Protein AF-A0AB36GCL8-F1 (afdb_monomer_lite)

Secondary structure (DSSP, 8-state):
--HHHHHHHHHHHHHHHHHHT--GGGT--TT-TTSS-HHHHHHHHHHHHHHHHHHHHHHHHHHHHHHHHHTT-HHHHHHHHHHHHHHHHHHT-HHHHHHHHHHHHHTT-HHHHHHHHHHHHHHHHHHHHHHHHHHT-

Structure (mmCIF, N/CA/C/O backbone):
data_AF-A0AB36GCL8-F1
#
_entry.id   AF-A0AB36GCL8-F1
#
loop_
_atom_site.group_PDB
_atom_site.id
_atom_site.type_symbol
_atom_site.label_atom_id
_atom_site.label_alt_id
_atom_site.label_comp_id
_atom_site.label_asym_id
_atom_site.label_entity_id
_atom_site.label_seq_id
_atom_site.pdbx_PDB_ins_code
_atom_site.Cartn_x
_atom_site.Cartn_y
_atom_site.Cartn_z
_atom_site.occupancy
_atom_site.B_iso_or_equiv
_atom_site.auth_seq_id
_atom_site.auth_comp_id
_atom_site.auth_asym_id
_atom_site.auth_atom_id
_atom_site.pdbx_PDB_model_num
ATOM 1 N N . MET A 1 1 ? -8.509 5.474 24.253 1.00 54.91 1 MET A N 1
ATOM 2 C CA . MET A 1 1 ? -8.537 4.910 22.880 1.00 54.91 1 MET A CA 1
ATOM 3 C C . MET A 1 1 ? -8.252 3.413 22.986 1.00 54.91 1 MET A C 1
ATOM 5 O O . MET A 1 1 ? -7.364 3.077 23.755 1.00 54.91 1 MET A O 1
ATOM 9 N N . LYS A 1 2 ? -9.003 2.506 22.330 1.00 74.62 2 LYS A N 1
ATOM 10 C CA . LYS A 1 2 ? -8.668 1.061 22.364 1.00 74.62 2 LYS A CA 1
ATOM 11 C C . LYS A 1 2 ? -7.222 0.889 21.869 1.00 74.62 2 LYS A C 1
ATOM 13 O O . LYS A 1 2 ? -6.896 1.482 20.844 1.00 74.62 2 LYS A O 1
ATOM 18 N N . PHE A 1 3 ? -6.393 0.130 22.588 1.00 77.69 3 PHE A N 1
ATOM 19 C CA . PHE A 1 3 ? -4.971 -0.088 22.273 1.00 77.69 3 PHE A CA 1
ATOM 20 C C . PHE A 1 3 ? -4.755 -0.452 20.791 1.00 77.69 3 PHE A C 1
ATOM 22 O O . PHE A 1 3 ? -3.934 0.167 20.123 1.00 77.69 3 PHE A O 1
ATOM 29 N N . ASP A 1 4 ? -5.616 -1.313 20.240 1.00 79.69 4 ASP A N 1
ATOM 30 C CA . ASP A 1 4 ? -5.639 -1.701 18.821 1.00 79.69 4 ASP A CA 1
ATOM 31 C C . ASP A 1 4 ? -5.678 -0.501 17.855 1.00 79.69 4 ASP A C 1
ATOM 33 O O . ASP A 1 4 ? -4.973 -0.479 16.849 1.00 79.69 4 ASP A O 1
ATOM 37 N N . LYS A 1 5 ? -6.477 0.533 18.165 1.00 82.94 5 LYS A N 1
ATOM 38 C CA . LYS A 1 5 ? -6.575 1.740 17.328 1.00 82.94 5 LYS A CA 1
ATOM 39 C C . LYS A 1 5 ? -5.297 2.567 17.390 1.00 82.94 5 LYS A C 1
ATOM 41 O O . LYS A 1 5 ? -4.890 3.114 16.376 1.00 82.94 5 LYS A O 1
ATOM 46 N N . PHE A 1 6 ? -4.684 2.676 18.568 1.00 86.62 6 PHE A N 1
ATOM 47 C CA . PHE A 1 6 ? -3.428 3.408 18.736 1.00 86.62 6 PHE A CA 1
ATOM 48 C C . PHE A 1 6 ? -2.299 2.757 17.934 1.00 86.62 6 PHE A C 1
ATOM 50 O O . PHE A 1 6 ? -1.645 3.436 17.146 1.00 86.62 6 PHE A O 1
ATOM 57 N N . VAL A 1 7 ? -2.151 1.434 18.048 1.00 89.12 7 VAL A N 1
ATOM 58 C CA . VAL A 1 7 ? -1.189 0.659 17.251 1.00 89.12 7 VAL A CA 1
ATOM 59 C C . VAL A 1 7 ? -1.476 0.802 15.752 1.00 89.12 7 VAL A C 1
ATOM 61 O O . VAL A 1 7 ? -0.553 1.030 14.974 1.00 89.12 7 VAL A O 1
ATOM 64 N N . GLY A 1 8 ? -2.750 0.762 15.346 1.00 90.19 8 GLY A N 1
ATOM 65 C CA . GLY A 1 8 ? -3.153 0.982 13.955 1.00 90.19 8 GLY A CA 1
ATOM 66 C C . GLY A 1 8 ? -2.696 2.331 13.385 1.00 90.19 8 GLY A C 1
ATOM 67 O O . GLY A 1 8 ? -2.212 2.378 12.257 1.00 90.19 8 GLY A O 1
ATOM 68 N N . TYR A 1 9 ? -2.773 3.419 14.160 1.00 91.06 9 TYR A N 1
ATOM 69 C CA . TYR A 1 9 ? -2.272 4.726 13.716 1.00 91.06 9 TYR A CA 1
ATOM 70 C C . TYR A 1 9 ? -0.744 4.788 13.614 1.00 91.06 9 TYR A C 1
ATOM 72 O O . TYR A 1 9 ? -0.235 5.443 12.708 1.00 91.06 9 TYR A O 1
ATOM 80 N N . ILE A 1 10 ? -0.008 4.097 14.492 1.00 92.88 10 ILE A N 1
ATOM 81 C CA . ILE A 1 10 ? 1.460 4.007 14.392 1.00 92.88 10 ILE A CA 1
ATOM 82 C C . ILE A 1 10 ? 1.857 3.281 13.105 1.00 92.88 10 ILE A C 1
ATOM 84 O O . ILE A 1 10 ? 2.682 3.782 12.344 1.00 92.88 10 ILE A O 1
ATOM 88 N N . ILE A 1 11 ? 1.235 2.131 12.834 1.00 93.38 11 ILE A N 1
ATOM 89 C CA . ILE A 1 11 ? 1.472 1.360 11.605 1.00 93.38 11 ILE A CA 1
ATOM 90 C C . ILE A 1 11 ? 1.139 2.209 10.376 1.00 93.38 11 ILE A C 1
ATOM 92 O O . ILE A 1 11 ? 1.911 2.244 9.424 1.00 93.38 11 ILE A O 1
ATOM 96 N N . PHE A 1 12 ? 0.024 2.938 10.408 1.00 93.81 12 PHE A N 1
ATOM 97 C CA . PHE A 1 12 ? -0.350 3.856 9.337 1.00 93.81 12 PHE A CA 1
ATOM 98 C C . PHE A 1 12 ? 0.690 4.956 9.096 1.00 93.81 12 PHE A C 1
ATOM 100 O O . PHE A 1 12 ? 1.039 5.238 7.953 1.00 93.81 12 PHE A O 1
ATOM 107 N N . LEU A 1 13 ? 1.220 5.560 10.159 1.00 93.88 13 LEU A N 1
ATOM 108 C CA . LEU A 1 13 ? 2.241 6.594 10.032 1.00 93.88 13 LEU A CA 1
ATOM 109 C C . LEU A 1 13 ? 3.530 6.033 9.412 1.00 93.88 13 LEU A C 1
ATOM 111 O O . LEU A 1 13 ? 4.098 6.659 8.518 1.00 93.88 13 LEU A O 1
ATOM 115 N N . LEU A 1 14 ? 3.938 4.822 9.807 1.00 93.56 14 LEU A N 1
ATOM 116 C CA . LEU A 1 14 ? 5.054 4.107 9.178 1.00 93.56 14 LEU A CA 1
ATOM 117 C C . LEU A 1 14 ? 4.789 3.815 7.694 1.00 93.56 14 LEU A C 1
ATOM 119 O O . LEU A 1 14 ? 5.678 4.023 6.871 1.00 93.56 14 LEU A O 1
ATOM 123 N N . LEU A 1 15 ? 3.571 3.393 7.339 1.00 93.75 15 LEU A N 1
ATOM 124 C CA . LEU A 1 15 ? 3.169 3.167 5.947 1.00 93.75 15 LEU A CA 1
ATOM 125 C C . LEU A 1 15 ? 3.303 4.437 5.104 1.00 93.75 15 LEU A C 1
ATOM 127 O O . LEU A 1 15 ? 3.870 4.379 4.014 1.00 93.75 15 LEU A O 1
ATOM 131 N N . CYS A 1 16 ? 2.848 5.583 5.614 1.00 92.31 16 CYS A N 1
ATOM 132 C CA . CYS A 1 16 ? 2.988 6.869 4.931 1.00 92.31 16 CYS A CA 1
ATOM 133 C C . CYS A 1 16 ? 4.456 7.235 4.693 1.00 92.31 16 CYS A C 1
ATOM 135 O O . CYS A 1 16 ? 4.819 7.607 3.577 1.00 92.31 16 CYS A O 1
ATOM 137 N N . ILE A 1 17 ? 5.299 7.089 5.720 1.00 90.81 17 ILE A N 1
ATOM 138 C CA . ILE A 1 17 ? 6.733 7.381 5.633 1.00 90.81 17 ILE A CA 1
ATOM 139 C C . ILE A 1 17 ? 7.395 6.477 4.589 1.00 90.81 17 ILE A C 1
ATOM 141 O O . ILE A 1 17 ? 8.022 6.969 3.653 1.00 90.81 17 ILE A O 1
ATOM 145 N N . LEU A 1 18 ? 7.223 5.161 4.703 1.00 89.00 18 LEU A N 1
ATOM 146 C CA . LEU A 1 18 ? 7.862 4.202 3.800 1.00 89.00 18 LEU A CA 1
ATOM 147 C C . LEU A 1 18 ? 7.378 4.356 2.357 1.00 89.00 18 LEU A C 1
ATOM 149 O O . LEU A 1 18 ? 8.190 4.314 1.438 1.00 89.00 18 LEU A O 1
ATOM 153 N N . SER A 1 19 ? 6.081 4.603 2.153 1.00 88.12 19 SER A N 1
ATOM 154 C CA . SER A 1 19 ? 5.521 4.829 0.812 1.00 88.12 19 SER A CA 1
ATOM 155 C C . SER A 1 19 ? 6.094 6.089 0.159 1.00 88.12 19 SER A C 1
ATOM 157 O O . SER A 1 19 ? 6.327 6.110 -1.048 1.00 88.12 19 SER A O 1
ATOM 159 N N . PHE A 1 20 ? 6.359 7.139 0.942 1.00 85.06 20 PHE A N 1
ATOM 160 C CA . PHE A 1 20 ? 7.000 8.355 0.440 1.00 85.06 20 PHE A CA 1
ATOM 161 C C . PHE A 1 20 ? 8.445 8.095 -0.015 1.00 85.06 20 PHE A C 1
ATOM 163 O O . PHE A 1 20 ? 8.857 8.569 -1.081 1.00 85.06 20 PHE A O 1
ATOM 170 N N . PHE A 1 21 ? 9.178 7.287 0.758 1.00 84.19 21 PHE A N 1
ATOM 171 C CA . PHE A 1 21 ? 10.559 6.887 0.479 1.00 84.19 21 PHE A CA 1
ATOM 172 C C . PHE A 1 21 ? 10.708 5.809 -0.606 1.00 84.19 21 PHE A C 1
ATOM 174 O O . PHE A 1 21 ? 11.836 5.440 -0.931 1.00 84.19 21 PHE A O 1
ATOM 181 N N . LEU A 1 22 ? 9.621 5.337 -1.228 1.00 80.50 22 LEU A N 1
ATOM 182 C CA . LEU A 1 22 ? 9.731 4.523 -2.437 1.00 80.50 22 LEU A CA 1
ATOM 183 C C . LEU A 1 22 ? 10.353 5.371 -3.563 1.00 80.50 22 LEU A C 1
ATOM 185 O O . LEU A 1 22 ? 9.725 6.300 -4.075 1.00 80.50 22 LEU A O 1
ATOM 189 N N . LEU A 1 23 ? 11.608 5.105 -3.921 1.00 70.00 23 LEU A N 1
ATOM 190 C CA . LEU A 1 23 ? 12.327 5.795 -4.997 1.00 70.00 23 LEU A CA 1
ATOM 191 C C . LEU A 1 23 ? 12.105 5.082 -6.332 1.00 70.00 23 LEU A C 1
ATOM 193 O O . LEU A 1 23 ? 11.816 3.894 -6.344 1.00 70.00 23 LEU A O 1
ATOM 197 N N . LYS A 1 24 ? 12.281 5.792 -7.456 1.00 64.38 24 LYS A N 1
ATOM 198 C CA . LYS A 1 24 ? 12.192 5.202 -8.807 1.00 64.38 24 LYS A CA 1
ATOM 199 C C . LYS A 1 24 ? 13.052 3.944 -8.950 1.00 64.38 24 LYS A C 1
ATOM 201 O O . LYS A 1 24 ? 12.560 2.907 -9.358 1.00 64.38 24 LYS A O 1
ATOM 206 N N . GLN A 1 25 ? 14.289 4.013 -8.456 1.00 61.66 25 GLN A N 1
ATOM 207 C CA . GLN A 1 25 ? 15.263 2.912 -8.425 1.00 61.66 25 GLN A CA 1
ATOM 208 C C . GLN A 1 25 ? 14.752 1.633 -7.747 1.00 61.66 25 GLN A C 1
ATOM 210 O O . GLN A 1 25 ? 15.309 0.567 -7.970 1.00 61.66 25 GLN A O 1
ATOM 215 N N . ASN A 1 26 ? 13.688 1.721 -6.943 1.00 64.56 26 ASN A N 1
ATOM 216 C CA . ASN A 1 26 ? 13.070 0.551 -6.339 1.00 64.56 26 ASN A CA 1
ATOM 217 C C . ASN A 1 26 ? 12.346 -0.324 -7.360 1.00 64.56 26 ASN A C 1
ATOM 219 O O . ASN A 1 26 ? 12.237 -1.514 -7.114 1.00 64.56 26 ASN A O 1
ATOM 223 N N . PHE A 1 27 ? 11.861 0.246 -8.463 1.00 65.62 27 PHE A N 1
ATOM 224 C CA . PHE A 1 27 ? 11.061 -0.453 -9.470 1.00 65.62 27 PHE A CA 1
ATOM 225 C C . PHE A 1 27 ? 11.872 -0.875 -10.700 1.00 65.62 27 PHE A C 1
ATOM 227 O O . PHE A 1 27 ? 11.354 -1.598 -11.549 1.00 65.62 27 PHE A O 1
ATOM 234 N N . TYR A 1 28 ? 13.152 -0.491 -10.762 1.00 59.53 28 TYR A N 1
ATOM 235 C CA . TYR A 1 28 ? 14.067 -0.929 -11.806 1.00 59.53 28 TYR A CA 1
ATOM 236 C C . TYR A 1 28 ? 14.357 -2.419 -11.646 1.00 59.53 28 TYR A C 1
ATOM 238 O O . TYR A 1 28 ? 15.074 -2.858 -10.744 1.00 59.53 28 TYR A O 1
ATOM 246 N N . ILE A 1 29 ? 13.818 -3.202 -12.571 1.00 58.66 29 ILE A N 1
ATOM 247 C CA . ILE A 1 29 ? 14.154 -4.608 -12.738 1.00 58.66 29 ILE A CA 1
ATOM 248 C C . ILE A 1 29 ? 15.495 -4.692 -13.480 1.00 58.66 29 ILE A C 1
ATOM 250 O O . ILE A 1 29 ? 15.549 -5.026 -14.657 1.00 58.66 29 ILE A O 1
ATOM 254 N N . ALA A 1 30 ? 16.596 -4.358 -12.808 1.00 45.59 30 ALA A N 1
ATOM 255 C CA . ALA A 1 30 ? 17.926 -4.519 -13.400 1.00 45.59 30 ALA A CA 1
ATOM 256 C C . ALA A 1 30 ? 18.388 -5.994 -13.418 1.00 45.59 30 ALA A C 1
ATOM 258 O O . ALA A 1 30 ? 19.213 -6.363 -14.245 1.00 45.59 30 ALA A O 1
ATOM 259 N N . ASP A 1 31 ? 17.798 -6.862 -12.583 1.00 43.84 31 ASP A N 1
ATOM 260 C CA . ASP A 1 31 ? 18.270 -8.242 -12.386 1.00 43.84 31 ASP A CA 1
ATOM 261 C C . ASP A 1 31 ? 17.250 -9.328 -12.786 1.00 43.84 31 ASP A C 1
ATOM 263 O O . ASP A 1 31 ? 17.120 -10.363 -12.130 1.00 43.84 31 ASP A O 1
ATOM 267 N N . TYR A 1 32 ? 16.547 -9.159 -13.912 1.00 46.50 32 TYR A N 1
ATOM 268 C CA . TYR A 1 32 ? 15.865 -10.291 -14.576 1.00 46.50 32 TYR A CA 1
ATOM 269 C C . TYR A 1 32 ? 16.803 -11.129 -15.470 1.00 46.50 32 TYR A C 1
ATOM 271 O O . TYR A 1 32 ? 16.352 -11.908 -16.312 1.00 46.50 32 TYR A O 1
ATOM 279 N N . ILE A 1 33 ? 18.121 -11.048 -15.238 1.00 47.72 33 ILE A N 1
ATOM 280 C CA . ILE A 1 33 ? 19.173 -11.854 -15.883 1.00 47.72 33 ILE A CA 1
ATOM 281 C C . ILE A 1 33 ? 19.165 -13.294 -15.338 1.00 47.72 33 ILE A C 1
ATOM 283 O O . ILE A 1 33 ? 20.160 -13.789 -14.819 1.00 47.72 33 ILE A O 1
ATOM 287 N N . VAL A 1 34 ? 18.033 -13.995 -15.414 1.00 46.91 34 VAL A N 1
ATOM 288 C CA . VAL A 1 34 ? 18.029 -15.458 -15.233 1.00 46.91 34 VAL A CA 1
ATOM 289 C C . VAL A 1 34 ? 17.094 -16.163 -16.222 1.00 46.91 34 VAL A C 1
ATOM 291 O O . VAL A 1 34 ? 17.354 -17.315 -16.551 1.00 46.91 34 VAL A O 1
ATOM 294 N N . TYR A 1 35 ? 16.059 -15.513 -16.774 1.00 46.88 35 TYR A N 1
ATOM 295 C CA . TYR A 1 35 ? 15.107 -16.206 -17.654 1.00 46.88 35 TYR A CA 1
ATOM 2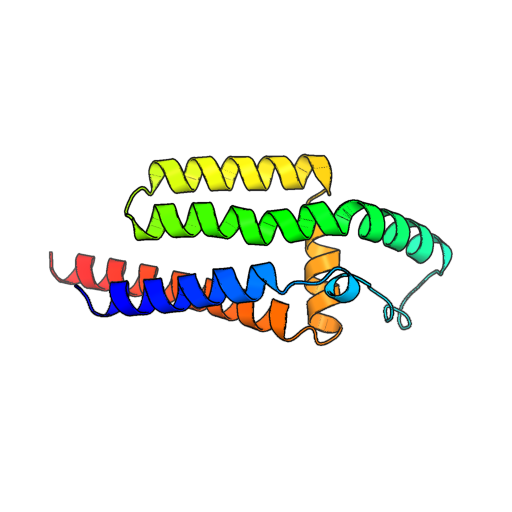96 C C . TYR A 1 35 ? 14.570 -15.332 -18.801 1.00 46.88 35 TYR A C 1
ATOM 298 O O . TYR A 1 35 ? 13.595 -14.615 -18.628 1.00 46.88 35 TYR A O 1
ATOM 306 N N . GLY A 1 36 ? 15.156 -15.506 -19.993 1.00 53.69 36 GLY A N 1
ATOM 307 C CA . GLY A 1 36 ? 14.420 -15.492 -21.266 1.00 53.69 36 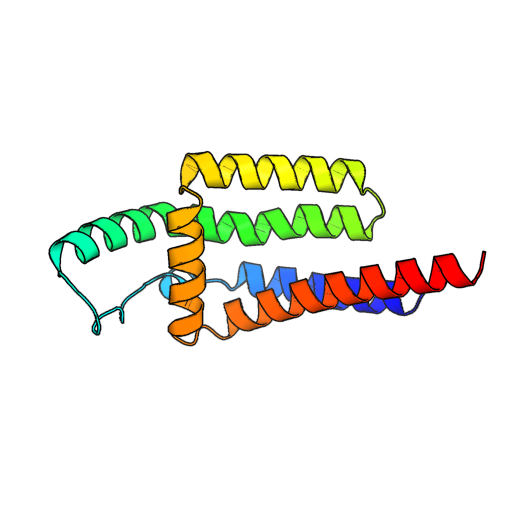GLY A CA 1
ATOM 308 C C . GLY A 1 36 ? 14.246 -14.153 -21.997 1.00 53.69 36 GLY A C 1
ATOM 309 O O . GLY A 1 36 ? 13.401 -13.351 -21.634 1.00 53.69 36 GLY A O 1
ATOM 310 N N . ASP A 1 37 ? 14.964 -14.031 -23.119 1.00 55.50 37 ASP A N 1
ATOM 311 C CA . ASP A 1 37 ? 14.732 -13.133 -24.267 1.00 55.50 37 ASP A CA 1
ATOM 312 C C . ASP A 1 37 ? 14.842 -11.608 -24.028 1.00 55.50 37 ASP A C 1
ATOM 314 O O . ASP A 1 37 ? 13.904 -10.931 -23.604 1.00 55.50 37 ASP A O 1
ATOM 318 N N . MET A 1 38 ? 16.013 -11.047 -24.365 1.00 56.34 38 MET A N 1
ATOM 319 C CA . MET A 1 38 ? 16.377 -9.641 -24.122 1.00 56.34 38 MET A CA 1
ATOM 320 C C . MET A 1 38 ? 15.442 -8.614 -24.782 1.00 56.34 38 MET A C 1
ATOM 322 O O . MET A 1 38 ? 15.331 -7.494 -24.291 1.00 56.34 38 MET A O 1
ATOM 326 N N . TYR A 1 39 ? 14.759 -8.973 -25.872 1.00 54.38 39 TYR A N 1
ATOM 327 C CA . TYR A 1 39 ? 13.877 -8.047 -26.590 1.00 54.38 39 TYR A CA 1
ATOM 328 C C . TYR A 1 39 ? 12.547 -7.826 -25.867 1.00 54.38 39 TYR A C 1
ATOM 330 O O . TYR A 1 39 ? 12.149 -6.683 -25.659 1.00 54.38 39 TYR A O 1
ATOM 338 N N . LYS A 1 40 ? 11.912 -8.901 -25.385 1.00 59.66 40 LYS A N 1
ATOM 339 C CA . LYS A 1 40 ? 10.705 -8.791 -24.550 1.00 59.66 40 LYS A CA 1
ATOM 340 C C . LYS A 1 40 ? 10.998 -8.087 -23.228 1.00 59.66 40 LYS A C 1
ATOM 342 O O . LYS A 1 40 ? 10.148 -7.383 -22.702 1.00 59.66 40 LYS A O 1
ATOM 347 N N . LEU A 1 41 ? 12.217 -8.248 -22.713 1.00 60.88 41 LEU A N 1
ATOM 348 C CA . LEU A 1 41 ? 12.689 -7.564 -21.509 1.00 60.88 41 LEU A CA 1
ATOM 349 C C . LEU A 1 41 ? 12.879 -6.059 -21.725 1.00 60.88 41 LEU A C 1
ATOM 351 O O . LEU A 1 41 ? 12.523 -5.286 -20.847 1.00 60.88 41 LEU A O 1
ATOM 355 N N . SER A 1 42 ? 13.390 -5.639 -22.885 1.00 59.53 42 SER A N 1
ATOM 356 C CA . SER A 1 42 ? 13.504 -4.221 -23.252 1.00 59.53 42 SER A CA 1
ATOM 357 C C . SER A 1 42 ? 12.138 -3.539 -23.347 1.00 59.53 42 SER A C 1
ATOM 359 O O . SER A 1 42 ? 11.994 -2.406 -22.894 1.00 59.53 42 SER A O 1
ATOM 361 N N . GLU A 1 43 ? 11.152 -4.201 -23.954 1.00 64.06 43 GLU A N 1
ATOM 362 C CA . GLU A 1 43 ? 9.782 -3.679 -24.048 1.00 64.06 43 GLU A CA 1
ATOM 363 C C . GLU A 1 43 ? 9.151 -3.573 -22.658 1.00 64.06 43 GLU A C 1
ATOM 365 O O . GLU A 1 43 ? 8.712 -2.492 -22.266 1.00 64.06 43 GLU A O 1
ATOM 370 N N . LEU A 1 44 ? 9.229 -4.648 -21.864 1.00 65.50 44 LEU A N 1
ATOM 371 C CA . LEU A 1 44 ? 8.715 -4.666 -20.496 1.00 65.50 44 LEU A CA 1
ATOM 372 C C . LEU A 1 44 ? 9.407 -3.610 -19.622 1.00 65.50 44 LEU A C 1
ATOM 374 O O . LEU A 1 44 ? 8.755 -2.920 -18.853 1.00 65.50 44 LEU A O 1
ATOM 378 N N . GLN A 1 45 ? 10.724 -3.432 -19.746 1.00 65.06 45 GLN A N 1
ATOM 379 C CA . GLN A 1 45 ? 11.455 -2.409 -19.000 1.00 65.06 45 GLN A CA 1
ATOM 380 C C . GLN A 1 45 ? 11.022 -0.992 -19.405 1.00 65.06 45 GLN A C 1
ATOM 382 O O . GLN A 1 45 ? 10.860 -0.142 -18.532 1.00 65.06 45 GLN A O 1
ATOM 387 N N . GLY A 1 46 ? 10.770 -0.744 -20.694 1.00 63.69 46 GLY A N 1
ATOM 388 C CA . GLY A 1 46 ? 10.213 0.525 -21.167 1.00 63.69 46 GLY A CA 1
ATOM 389 C C . GLY A 1 46 ? 8.818 0.811 -20.601 1.00 63.69 46 GLY A C 1
ATOM 390 O O . GLY A 1 46 ? 8.544 1.930 -20.161 1.00 63.69 46 GLY A O 1
ATOM 391 N N . GLU A 1 47 ? 7.952 -0.203 -20.542 1.00 68.75 47 GLU A N 1
ATOM 392 C CA . GLU A 1 47 ? 6.623 -0.103 -19.923 1.00 68.75 47 GLU A CA 1
ATOM 393 C C . GLU A 1 47 ? 6.707 0.157 -18.413 1.00 68.75 47 GLU A C 1
ATOM 395 O O . GLU A 1 47 ? 5.958 0.977 -17.871 1.00 68.75 47 GLU A O 1
ATOM 400 N N . ILE A 1 48 ? 7.655 -0.492 -17.732 1.00 66.50 48 ILE A N 1
ATOM 401 C CA . ILE A 1 48 ? 7.899 -0.321 -16.298 1.00 66.50 48 ILE A CA 1
ATOM 402 C C . ILE A 1 48 ? 8.393 1.088 -16.006 1.00 66.50 48 ILE A C 1
ATOM 404 O O . ILE A 1 48 ? 7.777 1.758 -15.181 1.00 66.50 48 ILE A O 1
ATOM 408 N N . GLU A 1 49 ? 9.426 1.565 -16.707 1.00 68.06 49 GLU A N 1
ATOM 409 C CA . GLU A 1 49 ? 9.981 2.917 -16.549 1.00 68.06 49 GLU A CA 1
ATOM 410 C C . GLU A 1 49 ? 8.922 4.007 -16.795 1.00 68.06 49 GLU A C 1
ATOM 412 O O . GLU A 1 49 ? 8.884 5.024 -16.088 1.00 68.06 49 GLU A O 1
ATOM 417 N N . GLY A 1 50 ? 8.021 3.778 -17.759 1.00 70.06 50 GLY A N 1
ATOM 418 C CA . GLY A 1 50 ? 6.868 4.640 -18.025 1.00 70.06 50 GLY A CA 1
ATOM 419 C C . GLY A 1 50 ? 5.809 4.618 -16.916 1.00 70.06 50 GLY A C 1
ATOM 420 O O . GLY A 1 50 ? 5.136 5.625 -16.680 1.00 70.06 50 GLY A O 1
ATOM 421 N N . SER A 1 51 ? 5.702 3.507 -16.187 1.00 73.94 51 SER A N 1
ATOM 422 C CA . SER A 1 51 ? 4.641 3.250 -15.206 1.00 73.94 51 SER A CA 1
ATOM 423 C C . SER A 1 51 ? 5.065 3.440 -13.744 1.00 73.94 51 SER A C 1
ATOM 425 O O . SER A 1 51 ? 4.201 3.547 -12.872 1.00 73.94 51 SER A O 1
ATOM 427 N N . GLU A 1 52 ? 6.364 3.544 -13.431 1.00 74.19 52 GLU A N 1
ATOM 428 C CA . GLU A 1 52 ? 6.881 3.607 -12.047 1.00 74.19 52 GLU A CA 1
ATOM 429 C C . GLU A 1 52 ? 6.227 4.707 -11.206 1.00 74.19 52 GLU A C 1
ATOM 431 O O . GLU A 1 52 ? 5.932 4.526 -10.024 1.00 74.19 52 GLU A O 1
ATOM 436 N N . ILE A 1 53 ? 5.999 5.873 -11.817 1.00 79.50 53 ILE A N 1
ATOM 437 C CA . ILE A 1 53 ? 5.381 7.022 -11.148 1.00 79.50 53 ILE A CA 1
ATOM 438 C C . ILE A 1 53 ? 3.950 6.675 -10.735 1.00 79.50 53 ILE A C 1
ATOM 440 O O . ILE A 1 53 ? 3.540 6.992 -9.618 1.00 79.50 53 ILE A O 1
ATOM 444 N N . VAL A 1 54 ? 3.208 5.993 -11.608 1.00 80.50 54 VAL A N 1
ATOM 445 C CA . VAL A 1 54 ? 1.829 5.569 -11.352 1.00 80.50 54 VAL A CA 1
ATOM 446 C C . VAL A 1 54 ? 1.795 4.515 -10.242 1.00 80.50 54 VAL A C 1
ATOM 448 O O . VAL A 1 54 ? 0.990 4.620 -9.317 1.00 80.50 54 VAL A O 1
ATOM 451 N N . ILE A 1 55 ? 2.731 3.563 -10.260 1.00 79.31 55 ILE A N 1
ATOM 452 C CA . ILE A 1 55 ? 2.874 2.529 -9.223 1.00 79.31 55 ILE A CA 1
ATOM 453 C C . ILE A 1 55 ? 3.228 3.158 -7.868 1.00 79.31 55 ILE A C 1
ATOM 455 O O . ILE A 1 55 ? 2.629 2.823 -6.846 1.00 79.31 55 ILE A O 1
ATOM 459 N N . LYS A 1 56 ? 4.147 4.128 -7.830 1.00 83.94 56 LYS A N 1
ATOM 460 C CA . LYS A 1 56 ? 4.452 4.875 -6.602 1.00 83.94 56 LYS A CA 1
ATOM 461 C C . LYS A 1 56 ? 3.227 5.633 -6.087 1.00 83.94 56 LYS A C 1
ATOM 463 O O . LYS A 1 56 ? 2.931 5.591 -4.889 1.00 83.94 56 LYS A O 1
ATOM 468 N N . LEU A 1 57 ? 2.519 6.331 -6.977 1.00 85.25 57 LEU A N 1
ATOM 469 C CA . LEU A 1 57 ? 1.305 7.068 -6.630 1.00 85.25 57 LEU A CA 1
ATOM 470 C C . LEU A 1 57 ? 0.239 6.142 -6.046 1.00 85.25 57 LEU A C 1
ATOM 472 O O . LEU A 1 57 ? -0.420 6.534 -5.086 1.00 85.25 57 LEU A O 1
ATOM 476 N N . PHE A 1 58 ? 0.122 4.907 -6.536 1.00 88.38 58 PHE A N 1
ATOM 477 C CA . PHE A 1 58 ? -0.777 3.918 -5.951 1.00 88.38 58 PHE A CA 1
ATOM 478 C C . PHE A 1 58 ? -0.506 3.689 -4.463 1.00 88.38 58 PHE A C 1
ATOM 480 O O . PHE A 1 58 ? -1.437 3.801 -3.672 1.00 88.38 58 PHE A O 1
ATOM 487 N N . PHE A 1 59 ? 0.741 3.439 -4.048 1.00 87.00 59 PHE A N 1
ATOM 488 C CA . PHE A 1 59 ? 1.054 3.215 -2.628 1.00 87.00 59 PHE A CA 1
ATOM 489 C C . PHE A 1 59 ? 0.719 4.434 -1.759 1.00 87.00 59 PHE A C 1
ATOM 491 O O . PHE A 1 59 ? 0.150 4.294 -0.675 1.00 87.00 59 PHE A O 1
ATOM 498 N N . ILE A 1 60 ? 1.011 5.641 -2.251 1.00 87.25 60 ILE A N 1
ATOM 499 C CA . ILE A 1 60 ? 0.707 6.892 -1.542 1.00 87.25 60 ILE A CA 1
ATOM 500 C C . ILE A 1 60 ? -0.806 7.083 -1.405 1.00 87.25 60 ILE A C 1
ATOM 502 O O . ILE A 1 60 ? -1.305 7.349 -0.311 1.00 87.25 60 ILE A O 1
ATOM 506 N N . LEU A 1 61 ? -1.550 6.932 -2.498 1.00 89.06 61 LEU A N 1
ATOM 507 C CA . LEU A 1 61 ? -2.993 7.144 -2.509 1.00 89.06 61 LEU A CA 1
ATOM 508 C C . LEU A 1 61 ? -3.744 6.024 -1.777 1.00 89.06 61 LEU A C 1
ATOM 510 O O . LEU A 1 61 ? -4.749 6.289 -1.119 1.00 89.06 61 LEU A O 1
ATOM 514 N N . ASN A 1 62 ? -3.234 4.792 -1.802 1.00 90.56 62 ASN A N 1
ATOM 515 C CA . ASN A 1 62 ? -3.783 3.680 -1.031 1.00 90.56 62 ASN A CA 1
ATOM 516 C C . ASN A 1 62 ? -3.769 3.984 0.477 1.00 90.56 62 ASN A C 1
ATOM 518 O O . ASN A 1 62 ? -4.715 3.649 1.193 1.00 90.56 62 ASN A O 1
ATOM 522 N N . ASN A 1 63 ? -2.766 4.720 0.963 1.00 90.75 63 ASN A N 1
ATOM 523 C CA . ASN A 1 63 ? -2.736 5.162 2.357 1.00 90.75 63 ASN A CA 1
ATOM 524 C C . ASN A 1 63 ? -3.913 6.102 2.695 1.00 90.75 63 ASN A C 1
ATOM 526 O O . ASN A 1 63 ? -4.427 6.056 3.810 1.00 90.75 63 ASN A O 1
ATOM 530 N N . ILE A 1 64 ? -4.431 6.890 1.746 1.00 90.62 64 ILE A N 1
ATOM 531 C CA . ILE A 1 64 ? -5.637 7.711 1.968 1.00 90.62 64 ILE A CA 1
ATOM 532 C C . ILE A 1 64 ? -6.850 6.816 2.239 1.00 90.62 64 ILE A C 1
ATOM 534 O O . ILE A 1 64 ? -7.606 7.064 3.180 1.00 90.62 64 ILE A O 1
ATOM 538 N N . SER A 1 65 ? -7.017 5.742 1.462 1.00 90.06 65 SER A N 1
ATOM 539 C CA . SER A 1 65 ? -8.069 4.751 1.715 1.00 90.06 65 SER A CA 1
ATOM 540 C C . SER A 1 65 ? -7.935 4.151 3.119 1.00 90.06 65 SER A C 1
ATOM 542 O O . SER A 1 65 ? -8.891 4.147 3.898 1.00 90.06 65 SER A O 1
ATOM 544 N N . ILE A 1 66 ? -6.723 3.736 3.494 1.00 90.00 66 ILE A N 1
ATOM 545 C CA . ILE A 1 66 ? -6.430 3.166 4.815 1.00 90.00 66 ILE A CA 1
ATOM 546 C C . ILE A 1 66 ? -6.771 4.145 5.945 1.00 90.00 66 ILE A C 1
ATOM 548 O O . ILE A 1 66 ? -7.390 3.752 6.938 1.00 90.00 66 ILE A O 1
ATOM 552 N N . LEU A 1 67 ? -6.430 5.426 5.791 1.00 92.31 67 LEU A N 1
ATOM 553 C CA . LEU A 1 67 ? -6.787 6.464 6.755 1.00 92.31 67 LEU A CA 1
ATOM 554 C C . LEU A 1 67 ? -8.306 6.544 6.948 1.00 92.31 67 LEU A C 1
ATOM 556 O O . LEU A 1 67 ? -8.787 6.587 8.081 1.00 92.31 67 LEU A O 1
ATOM 560 N N . LEU A 1 68 ? -9.076 6.511 5.858 1.00 90.81 68 LEU A N 1
ATOM 561 C CA . LEU A 1 68 ? -10.538 6.520 5.923 1.00 90.81 68 LEU A CA 1
ATOM 562 C C . LEU A 1 68 ? -11.085 5.293 6.662 1.00 90.81 68 LEU A C 1
ATOM 564 O O . LEU A 1 68 ? -12.014 5.429 7.465 1.00 90.81 68 LEU A O 1
ATOM 568 N N . PHE A 1 69 ? -10.490 4.113 6.467 1.00 86.38 69 PHE A N 1
ATOM 569 C CA . PHE A 1 69 ? -10.834 2.917 7.241 1.00 86.38 69 PHE A CA 1
ATOM 570 C C . PHE A 1 69 ? -10.553 3.094 8.741 1.00 86.38 69 PHE A C 1
ATOM 572 O O . PHE A 1 69 ? -11.422 2.775 9.558 1.00 86.38 69 PHE A O 1
ATOM 579 N N . LEU A 1 70 ? -9.400 3.659 9.117 1.00 86.88 70 LEU A N 1
ATOM 580 C CA . LEU A 1 70 ? -9.034 3.919 10.519 1.00 86.88 70 LEU A CA 1
ATOM 581 C C . LEU A 1 70 ? -9.950 4.952 11.192 1.00 86.88 70 LEU A C 1
ATOM 583 O O . LEU A 1 70 ? -10.341 4.779 12.351 1.00 86.88 70 LEU A O 1
ATOM 587 N N . LEU A 1 71 ? -10.382 5.969 10.443 1.00 88.56 71 LEU A N 1
ATOM 588 C CA . LEU A 1 71 ? -11.369 6.969 10.868 1.00 88.56 71 LEU A CA 1
ATOM 589 C C . LEU A 1 71 ? -12.816 6.439 10.867 1.00 88.56 71 LEU A C 1
ATOM 591 O O . LEU A 1 71 ? -13.761 7.201 11.071 1.00 88.56 71 LEU A O 1
ATOM 595 N N . ASN A 1 72 ? -13.008 5.131 10.660 1.00 86.38 72 ASN A N 1
ATOM 596 C CA . ASN A 1 72 ? -14.303 4.453 10.628 1.00 86.38 72 ASN A CA 1
ATOM 597 C C . ASN A 1 72 ? -15.237 4.938 9.497 1.00 86.38 72 ASN A C 1
ATOM 599 O O . ASN A 1 72 ? -16.453 4.760 9.563 1.00 86.38 72 ASN A O 1
ATOM 603 N N . ARG A 1 73 ? -14.677 5.519 8.428 1.00 89.06 73 ARG A N 1
ATOM 604 C CA . ARG A 1 73 ? -15.369 5.940 7.198 1.00 89.06 73 ARG A CA 1
ATOM 605 C C . ARG A 1 73 ? -15.277 4.848 6.126 1.00 89.06 73 ARG A C 1
ATOM 607 O O . ARG A 1 73 ? -14.858 5.096 5.001 1.00 89.06 73 ARG A O 1
ATOM 614 N N . LYS A 1 74 ? -15.680 3.623 6.483 1.00 87.38 74 LYS A N 1
ATOM 615 C CA . LYS A 1 74 ? -15.473 2.404 5.673 1.00 87.38 74 LYS A CA 1
ATOM 616 C C . LYS A 1 74 ? -16.038 2.495 4.252 1.00 87.38 74 LYS A C 1
ATOM 618 O O . LYS A 1 74 ? -15.371 2.079 3.314 1.00 87.38 74 LYS A O 1
ATOM 623 N N . ILE A 1 75 ? -17.239 3.058 4.094 1.00 90.00 75 ILE A N 1
ATOM 624 C CA . ILE A 1 75 ? -17.890 3.209 2.780 1.00 90.00 75 ILE A CA 1
ATOM 625 C C . ILE A 1 75 ? -17.045 4.111 1.878 1.00 90.00 75 ILE A C 1
ATOM 627 O O . ILE A 1 75 ? -16.698 3.722 0.769 1.00 90.00 75 ILE A O 1
ATOM 631 N N . LEU A 1 76 ? -16.647 5.282 2.386 1.00 90.00 76 LEU A N 1
ATOM 632 C CA . LEU A 1 76 ? -15.823 6.225 1.635 1.00 90.00 76 LEU A CA 1
ATOM 633 C C . LEU A 1 76 ? -14.445 5.633 1.311 1.00 90.00 76 LEU A C 1
ATOM 635 O O . LEU A 1 76 ? -13.998 5.736 0.177 1.00 90.00 76 LEU A O 1
ATOM 639 N N . GLY A 1 77 ? -13.811 4.955 2.275 1.00 89.62 77 GLY A N 1
ATOM 640 C CA . GLY A 1 77 ? -12.550 4.243 2.047 1.00 89.62 77 GLY A CA 1
ATOM 641 C C . GLY A 1 77 ? -12.666 3.182 0.950 1.00 89.62 77 GLY A C 1
ATOM 642 O O . GLY A 1 77 ? -11.812 3.107 0.075 1.00 89.62 77 GLY A O 1
ATOM 643 N N . THR A 1 78 ? -13.766 2.427 0.928 1.00 89.88 78 THR A N 1
ATOM 644 C CA . THR A 1 78 ? -14.023 1.415 -0.112 1.00 89.88 78 THR A CA 1
ATOM 645 C C . THR A 1 78 ? -14.179 2.052 -1.493 1.00 89.88 78 THR A C 1
ATOM 647 O O . THR A 1 78 ? -13.597 1.558 -2.451 1.00 89.88 78 THR A O 1
ATOM 650 N N . ILE A 1 79 ? -14.907 3.170 -1.597 1.00 92.12 79 ILE A N 1
ATOM 651 C CA . ILE A 1 79 ? -15.061 3.914 -2.859 1.00 92.12 79 ILE A CA 1
ATOM 652 C C . ILE A 1 79 ? -13.700 4.417 -3.353 1.00 92.12 79 ILE A C 1
ATOM 654 O O . ILE A 1 79 ? -13.354 4.208 -4.511 1.00 92.12 79 ILE A O 1
ATOM 658 N N . VAL A 1 80 ? -12.905 5.031 -2.471 1.00 92.31 80 VAL A N 1
ATOM 659 C CA . VAL A 1 80 ? -11.560 5.520 -2.813 1.00 92.31 80 VAL A CA 1
ATOM 660 C C . VAL A 1 80 ? -10.656 4.370 -3.261 1.00 92.31 80 VAL A C 1
ATOM 662 O O . VAL A 1 80 ? -9.967 4.497 -4.268 1.00 92.31 80 VAL A O 1
ATOM 665 N N . PHE A 1 81 ? -10.689 3.230 -2.569 1.00 91.25 81 PHE A N 1
ATOM 666 C CA . PHE A 1 81 ? -9.925 2.047 -2.964 1.00 91.25 81 PHE A CA 1
ATOM 667 C C . PHE A 1 81 ? -10.354 1.503 -4.331 1.00 91.25 81 PHE A C 1
ATOM 669 O O . PHE A 1 81 ? -9.504 1.225 -5.169 1.00 91.25 81 PHE A O 1
ATOM 676 N N . ALA A 1 82 ? -11.660 1.387 -4.582 1.00 91.50 82 ALA A N 1
ATOM 677 C CA . ALA A 1 82 ? -12.179 0.902 -5.858 1.00 91.50 82 ALA A CA 1
ATOM 678 C C . ALA A 1 82 ? -11.762 1.808 -7.025 1.00 91.50 82 ALA A C 1
ATOM 680 O O . ALA A 1 82 ? -11.344 1.309 -8.068 1.00 91.50 82 ALA A O 1
ATOM 681 N N . LEU A 1 83 ? -11.805 3.131 -6.829 1.00 91.69 83 LEU A N 1
ATOM 682 C CA . LEU A 1 83 ? -11.306 4.094 -7.810 1.00 91.69 83 LEU A CA 1
ATOM 683 C C . LEU A 1 83 ? -9.807 3.907 -8.069 1.00 91.69 83 LEU A C 1
ATOM 685 O O . LEU A 1 83 ? -9.386 3.926 -9.220 1.00 91.69 83 LEU A O 1
ATOM 689 N N . LEU A 1 84 ? -9.003 3.681 -7.027 1.00 90.50 84 LEU A N 1
ATOM 690 C CA . LEU A 1 84 ? -7.568 3.433 -7.188 1.00 90.50 84 LEU A CA 1
ATOM 691 C C . LEU A 1 84 ? -7.277 2.167 -7.986 1.00 90.50 84 LEU A C 1
ATOM 693 O O . LEU A 1 84 ? -6.442 2.200 -8.885 1.00 90.50 84 LEU A O 1
ATOM 697 N N . VAL A 1 85 ? -7.981 1.074 -7.690 1.00 87.88 85 VAL A N 1
ATOM 698 C CA . VAL A 1 85 ? -7.850 -0.174 -8.450 1.00 87.88 85 VAL A CA 1
ATOM 699 C C . VAL A 1 85 ? -8.240 0.052 -9.909 1.00 87.88 85 VAL A C 1
ATOM 701 O O . VAL A 1 85 ? -7.491 -0.343 -10.794 1.00 87.88 85 VAL A O 1
ATOM 704 N N . TYR A 1 86 ? -9.351 0.750 -10.167 1.00 89.19 86 TYR A N 1
ATOM 705 C CA . TYR A 1 86 ? -9.773 1.101 -11.525 1.00 89.19 86 TYR A CA 1
ATOM 706 C C . TYR A 1 86 ? -8.688 1.868 -12.293 1.00 89.19 86 TYR A C 1
ATOM 708 O O . TYR A 1 86 ? -8.370 1.514 -13.427 1.00 89.19 86 TYR A O 1
ATOM 716 N N . PHE A 1 87 ? -8.070 2.875 -11.667 1.00 85.62 87 PHE A N 1
ATOM 717 C CA . PHE A 1 87 ? -6.974 3.615 -12.291 1.00 85.62 87 PHE A CA 1
ATOM 718 C C . PHE A 1 87 ? -5.763 2.728 -12.588 1.00 85.62 87 PHE A C 1
ATOM 720 O O . PHE A 1 87 ? -5.190 2.859 -13.662 1.00 85.62 87 PHE A O 1
ATOM 727 N N . ILE A 1 88 ? -5.391 1.805 -11.697 1.00 85.25 88 ILE A N 1
ATOM 728 C CA . ILE A 1 88 ? -4.277 0.879 -11.958 1.00 85.25 88 ILE A CA 1
ATOM 729 C C . ILE A 1 88 ? -4.591 -0.057 -13.121 1.00 85.25 88 ILE A C 1
ATOM 731 O O . ILE A 1 88 ? -3.760 -0.204 -14.015 1.00 85.25 88 ILE A O 1
ATOM 735 N N . CYS A 1 89 ? -5.801 -0.620 -13.158 1.00 85.50 89 CYS A N 1
ATOM 736 C CA . CYS A 1 89 ? -6.241 -1.469 -14.263 1.00 85.50 89 CYS A CA 1
ATOM 737 C C . CYS A 1 89 ? -6.140 -0.766 -15.623 1.00 85.50 89 CYS A C 1
ATOM 739 O O . CYS A 1 89 ? -5.880 -1.432 -16.616 1.00 85.50 89 CYS A O 1
ATOM 741 N N . HIS A 1 90 ? -6.376 0.548 -15.682 1.00 85.06 90 HIS A N 1
ATOM 742 C CA . HIS A 1 90 ? -6.376 1.306 -16.936 1.00 85.06 90 HIS A CA 1
ATOM 743 C C . HIS A 1 90 ? -5.057 1.997 -17.280 1.00 85.06 90 HIS A C 1
ATOM 745 O O . HIS A 1 90 ? -4.822 2.257 -18.454 1.00 85.06 90 HIS A O 1
ATOM 751 N N . LEU A 1 91 ? -4.227 2.338 -16.295 1.00 82.69 91 LEU A N 1
ATOM 752 C CA . LEU A 1 91 ? -2.989 3.086 -16.534 1.00 82.69 91 LEU A CA 1
ATOM 753 C C . LEU A 1 91 ? -1.752 2.198 -16.637 1.00 82.69 91 LEU A C 1
ATOM 755 O O . LEU A 1 91 ? -0.802 2.590 -17.301 1.00 82.69 91 LEU A O 1
ATOM 759 N N . VAL A 1 92 ? -1.740 1.063 -15.939 1.00 75.94 92 VAL A N 1
ATOM 760 C CA . VAL A 1 92 ? -0.560 0.189 -15.835 1.00 75.94 92 VAL A CA 1
ATOM 761 C C . VAL A 1 92 ? -0.879 -1.237 -16.270 1.00 75.94 92 VAL A C 1
ATOM 763 O O . VAL A 1 92 ? 0.034 -1.957 -16.625 1.00 75.94 92 VAL A O 1
ATOM 766 N N . GLU A 1 93 ? -2.155 -1.634 -16.276 1.00 83.00 93 GLU A N 1
ATOM 767 C CA . GLU A 1 93 ? -2.593 -3.034 -16.314 1.00 83.00 93 GLU A CA 1
ATOM 768 C C . GLU A 1 93 ? -2.238 -3.780 -15.014 1.00 83.00 93 GLU A C 1
ATOM 770 O O . GLU A 1 93 ? -1.182 -3.591 -14.402 1.00 83.00 93 GLU A O 1
ATOM 775 N N . LEU A 1 94 ? -3.154 -4.629 -14.535 1.00 79.56 94 LEU A N 1
ATOM 776 C CA . LEU A 1 94 ? -2.949 -5.335 -13.263 1.00 79.56 94 LEU A CA 1
ATOM 777 C C . LEU A 1 94 ? -1.767 -6.302 -13.327 1.00 79.56 94 LEU A C 1
ATOM 779 O O . LEU A 1 94 ? -1.030 -6.424 -12.349 1.00 79.56 94 LEU A O 1
ATOM 783 N N . ASP A 1 95 ? -1.579 -6.964 -14.465 1.00 78.75 95 ASP A N 1
ATOM 784 C CA . ASP A 1 95 ? -0.529 -7.963 -14.635 1.00 78.75 95 ASP A CA 1
ATOM 785 C C . ASP A 1 95 ? 0.855 -7.316 -14.535 1.00 78.75 95 ASP A C 1
ATOM 787 O O . ASP A 1 95 ? 1.687 -7.768 -13.745 1.00 78.75 95 ASP A O 1
ATOM 791 N N . LEU A 1 96 ? 1.070 -6.194 -15.229 1.00 74.50 96 LEU A N 1
ATOM 792 C CA . LEU A 1 96 ? 2.312 -5.429 -15.144 1.00 74.50 96 LEU A CA 1
ATOM 793 C C . LEU A 1 96 ? 2.537 -4.885 -13.728 1.00 74.50 96 LEU A C 1
ATOM 795 O O . LEU A 1 96 ? 3.640 -4.996 -13.192 1.00 74.50 96 LEU A O 1
ATOM 799 N N . PHE A 1 97 ? 1.488 -4.369 -13.076 1.00 80.50 97 PHE A N 1
ATOM 800 C CA . PHE A 1 97 ? 1.571 -3.907 -11.689 1.00 80.50 97 PHE A CA 1
ATOM 801 C C . PHE A 1 97 ? 2.076 -5.014 -10.751 1.00 80.50 97 PHE A C 1
ATOM 803 O O . PHE A 1 97 ? 3.004 -4.793 -9.967 1.00 80.50 97 PHE A O 1
ATOM 810 N N . PHE A 1 98 ? 1.502 -6.218 -10.839 1.00 80.94 98 PHE A N 1
ATOM 811 C CA . PHE A 1 98 ? 1.936 -7.345 -10.017 1.00 80.94 98 PHE A CA 1
ATOM 812 C C . PHE A 1 98 ? 3.346 -7.802 -10.372 1.00 80.94 98 PHE A C 1
ATOM 814 O O . PHE A 1 98 ? 4.141 -8.031 -9.460 1.00 80.94 98 PHE A O 1
ATOM 821 N N . ILE A 1 99 ? 3.681 -7.897 -11.660 1.00 77.12 99 ILE A N 1
ATOM 822 C CA . ILE A 1 99 ? 5.027 -8.263 -12.110 1.00 77.12 99 ILE A CA 1
ATOM 823 C C . ILE A 1 99 ? 6.057 -7.307 -11.513 1.00 77.12 99 ILE A C 1
ATOM 825 O O . ILE A 1 99 ? 7.019 -7.773 -10.903 1.00 77.12 99 ILE A O 1
ATOM 829 N N . VAL A 1 100 ? 5.842 -5.993 -11.596 1.00 74.31 100 VAL A N 1
ATOM 830 C CA . VAL A 1 100 ? 6.755 -4.992 -11.027 1.00 74.31 100 VAL A CA 1
ATOM 831 C C . VAL A 1 100 ? 6.889 -5.160 -9.521 1.00 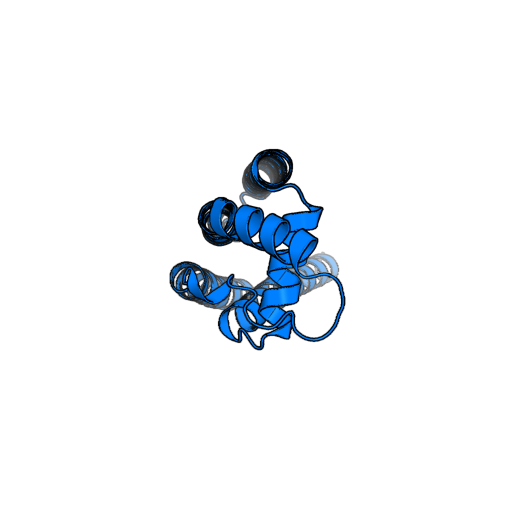74.31 100 VAL A C 1
ATOM 833 O O . VAL A 1 100 ? 8.006 -5.235 -9.007 1.00 74.31 100 VAL A O 1
ATOM 836 N N . VAL A 1 101 ? 5.770 -5.265 -8.803 1.00 78.94 101 VAL A N 1
ATOM 837 C CA . VAL A 1 101 ? 5.760 -5.422 -7.343 1.00 78.94 101 VAL A CA 1
ATOM 838 C C . VAL A 1 101 ? 6.513 -6.682 -6.907 1.00 78.94 101 VAL A C 1
ATOM 840 O O . VAL A 1 101 ? 7.391 -6.608 -6.046 1.00 78.94 101 VAL A O 1
ATOM 843 N N . PHE A 1 102 ? 6.215 -7.836 -7.508 1.00 77.81 102 PHE A N 1
ATOM 844 C CA . PHE A 1 102 ? 6.860 -9.102 -7.159 1.00 77.81 102 PHE A CA 1
ATOM 845 C C . PHE A 1 102 ? 8.336 -9.127 -7.541 1.00 77.81 102 PHE A C 1
ATOM 847 O O . PHE A 1 102 ? 9.161 -9.601 -6.759 1.00 77.81 102 PHE A O 1
ATOM 854 N N . SER A 1 103 ? 8.682 -8.588 -8.706 1.00 71.81 103 SER A N 1
ATOM 855 C CA . SER A 1 103 ? 10.070 -8.492 -9.165 1.00 71.81 103 SER A CA 1
ATOM 856 C C . SER A 1 103 ? 10.899 -7.620 -8.232 1.00 71.81 103 SER A C 1
ATOM 858 O O . SER A 1 103 ? 11.984 -8.014 -7.817 1.00 71.81 103 SER A O 1
ATOM 860 N N . THR A 1 104 ? 10.338 -6.484 -7.819 1.00 74.00 104 THR A N 1
ATOM 861 C CA . THR A 1 104 ? 10.942 -5.560 -6.853 1.00 74.00 104 THR A CA 1
ATOM 862 C C . THR A 1 104 ? 11.181 -6.232 -5.497 1.00 74.00 104 THR A C 1
ATOM 864 O O . THR A 1 104 ? 12.247 -6.089 -4.900 1.00 74.00 104 THR A O 1
ATOM 867 N N . ILE A 1 105 ? 10.212 -7.015 -5.007 1.00 76.56 105 ILE A N 1
ATOM 868 C CA . ILE A 1 105 ? 10.366 -7.808 -3.776 1.00 76.56 105 ILE A CA 1
ATOM 869 C C . ILE A 1 105 ? 11.475 -8.853 -3.940 1.00 76.56 105 ILE A C 1
ATOM 871 O O . ILE A 1 105 ? 12.328 -8.986 -3.063 1.00 76.56 105 ILE A O 1
ATOM 875 N N . LYS A 1 106 ? 11.484 -9.578 -5.064 1.00 76.44 106 LYS A N 1
ATOM 876 C CA . LYS A 1 106 ? 12.480 -10.614 -5.366 1.00 76.44 106 LYS A CA 1
ATOM 877 C C . LYS A 1 106 ? 13.896 -10.042 -5.469 1.00 76.44 106 LYS A C 1
ATOM 879 O O . LYS A 1 106 ? 14.834 -10.698 -5.032 1.00 76.44 106 LYS A O 1
ATOM 884 N N . ALA A 1 107 ? 14.035 -8.815 -5.970 1.00 71.19 107 ALA A N 1
ATOM 885 C CA . ALA A 1 107 ? 15.292 -8.069 -6.018 1.00 71.19 107 ALA A CA 1
ATOM 886 C C . ALA A 1 107 ? 15.775 -7.579 -4.635 1.00 71.19 107 ALA A C 1
ATOM 888 O O . ALA A 1 107 ? 16.796 -6.905 -4.534 1.00 71.19 107 ALA A O 1
ATOM 889 N N . GLY A 1 108 ? 15.064 -7.907 -3.550 1.00 75.44 108 GLY A N 1
ATOM 890 C CA . GLY A 1 108 ? 15.488 -7.578 -2.192 1.00 75.44 108 GLY A CA 1
ATOM 891 C C . GLY A 1 108 ? 15.114 -6.164 -1.757 1.00 75.44 108 GLY A C 1
ATOM 892 O O . GLY A 1 108 ? 15.760 -5.605 -0.871 1.00 75.44 108 GLY A O 1
ATOM 893 N N . ASN A 1 109 ? 14.066 -5.567 -2.339 1.00 82.38 109 ASN A N 1
ATOM 894 C CA . ASN A 1 109 ? 13.592 -4.263 -1.893 1.00 82.38 109 ASN A CA 1
ATOM 895 C C . ASN A 1 109 ? 12.897 -4.347 -0.526 1.00 82.38 109 ASN A C 1
ATOM 897 O O . ASN A 1 109 ? 11.676 -4.501 -0.416 1.00 82.38 109 ASN A O 1
ATOM 901 N N . TYR A 1 110 ? 13.687 -4.210 0.537 1.00 81.56 110 TYR A N 1
ATOM 902 C CA . TYR A 1 110 ? 13.202 -4.287 1.912 1.00 81.56 110 TYR A CA 1
ATOM 903 C C . TYR A 1 110 ? 12.129 -3.245 2.236 1.00 81.56 110 TYR A C 1
ATOM 905 O O . TYR A 1 110 ? 11.227 -3.540 3.014 1.00 81.56 110 TYR A O 1
ATOM 913 N N . GLY A 1 111 ? 12.171 -2.055 1.626 1.00 84.56 111 GLY A N 1
ATOM 914 C CA . GLY A 1 111 ? 11.147 -1.031 1.837 1.00 84.56 111 GLY A CA 1
ATOM 915 C C . GLY A 1 111 ? 9.765 -1.515 1.402 1.00 84.56 111 GLY A C 1
ATOM 916 O O . GLY A 1 111 ? 8.805 -1.435 2.169 1.00 84.56 111 GLY A O 1
ATOM 917 N N . LEU A 1 112 ? 9.682 -2.093 0.202 1.00 83.81 112 LEU A N 1
ATOM 918 C CA . LEU A 1 112 ? 8.434 -2.623 -0.341 1.00 83.81 112 LEU A CA 1
ATOM 919 C C . LEU A 1 112 ? 7.958 -3.856 0.447 1.00 83.81 112 LEU A C 1
ATOM 921 O O . LEU A 1 112 ? 6.780 -3.951 0.787 1.00 83.81 112 LEU A O 1
ATOM 925 N N . ILE A 1 113 ? 8.880 -4.741 0.842 1.00 87.00 113 ILE A N 1
ATOM 926 C CA . ILE A 1 113 ? 8.588 -5.888 1.720 1.00 87.00 113 ILE A CA 1
ATOM 927 C C . ILE A 1 113 ? 7.970 -5.425 3.046 1.00 87.00 113 ILE A C 1
ATOM 929 O O . ILE A 1 113 ? 6.923 -5.932 3.453 1.00 87.00 113 ILE A O 1
ATOM 933 N N . ILE A 1 114 ? 8.581 -4.441 3.712 1.00 89.00 114 ILE A N 1
ATOM 934 C CA . ILE A 1 114 ? 8.085 -3.913 4.988 1.00 89.00 114 ILE A CA 1
ATOM 935 C C . ILE A 1 114 ? 6.695 -3.292 4.808 1.00 89.00 114 ILE A C 1
ATOM 937 O O . ILE A 1 114 ? 5.824 -3.531 5.642 1.00 89.00 114 ILE A O 1
ATOM 941 N N . ILE A 1 115 ? 6.444 -2.553 3.720 1.00 90.44 115 ILE A N 1
ATOM 942 C CA . ILE A 1 115 ? 5.112 -1.997 3.420 1.00 90.44 115 ILE A CA 1
ATOM 943 C C . ILE A 1 115 ? 4.054 -3.108 3.360 1.00 90.44 115 ILE A C 1
ATOM 945 O O . ILE A 1 115 ? 3.015 -2.995 4.013 1.00 90.44 115 ILE A O 1
ATOM 949 N N . PHE A 1 116 ? 4.322 -4.208 2.649 1.00 89.06 116 PHE A N 1
ATOM 950 C CA . PHE A 1 116 ? 3.391 -5.339 2.570 1.00 89.06 116 PHE A CA 1
ATOM 951 C C . PHE A 1 116 ? 3.149 -6.004 3.927 1.00 89.06 116 PHE A C 1
ATOM 953 O O . PHE A 1 116 ? 2.002 -6.300 4.274 1.00 89.06 116 PHE A O 1
ATOM 960 N N . VAL A 1 117 ? 4.203 -6.188 4.726 1.00 91.94 117 VAL A N 1
ATOM 961 C CA . VAL A 1 117 ? 4.079 -6.715 6.094 1.00 91.94 117 VAL A CA 1
ATOM 962 C C . VAL A 1 117 ? 3.213 -5.793 6.955 1.00 91.94 117 VAL A C 1
ATOM 964 O O . VAL A 1 117 ? 2.320 -6.265 7.658 1.00 91.94 117 VAL A O 1
ATOM 967 N N . LEU A 1 118 ? 3.414 -4.476 6.877 1.00 93.81 118 LEU A N 1
ATOM 968 C CA . LEU A 1 118 ? 2.619 -3.496 7.620 1.00 93.81 118 LEU A CA 1
ATOM 969 C C . LEU A 1 118 ? 1.148 -3.488 7.180 1.00 93.81 118 LEU A C 1
ATOM 971 O O . LEU A 1 118 ? 0.268 -3.418 8.039 1.00 93.81 118 LEU A O 1
ATOM 975 N N . TYR A 1 119 ? 0.858 -3.620 5.880 1.00 92.62 119 TYR A N 1
ATOM 976 C CA . TYR A 1 119 ? -0.515 -3.789 5.393 1.00 92.62 119 TYR A CA 1
ATOM 977 C C . TYR A 1 119 ? -1.174 -5.051 5.962 1.00 92.62 119 TYR A C 1
ATOM 979 O O . TYR A 1 119 ? -2.301 -4.981 6.462 1.00 92.62 119 TYR A O 1
ATOM 987 N N . ALA A 1 120 ? -0.471 -6.187 5.953 1.00 91.56 120 ALA A N 1
ATOM 988 C CA . ALA A 1 120 ? -0.974 -7.435 6.521 1.00 91.56 120 ALA A CA 1
ATOM 989 C C . ALA A 1 120 ? -1.228 -7.319 8.034 1.00 91.56 120 ALA A C 1
ATOM 991 O O . ALA A 1 120 ? -2.280 -7.735 8.521 1.00 91.56 120 ALA A O 1
ATOM 992 N N . LEU A 1 121 ? -0.313 -6.693 8.781 1.00 93.12 121 LEU A N 1
ATOM 993 C CA . LEU A 1 121 ? -0.484 -6.440 10.214 1.00 93.12 121 LEU A CA 1
ATOM 994 C C . LEU A 1 121 ? -1.700 -5.555 10.497 1.00 93.12 121 LEU A C 1
ATOM 996 O O . LEU A 1 121 ? -2.493 -5.866 11.387 1.00 93.12 121 LEU A O 1
ATOM 1000 N N . LEU A 1 122 ? -1.887 -4.480 9.727 1.00 91.25 122 LEU A N 1
ATOM 1001 C CA . LEU A 1 122 ? -3.035 -3.588 9.881 1.00 91.25 122 LEU A CA 1
ATOM 1002 C C . LEU A 1 122 ? -4.362 -4.327 9.635 1.00 91.25 122 LEU A C 1
ATOM 1004 O O . LEU A 1 122 ? -5.334 -4.140 10.372 1.00 91.25 122 LEU A O 1
ATOM 1008 N N . LEU A 1 123 ? -4.393 -5.198 8.622 1.00 88.62 123 LEU A N 1
ATOM 1009 C CA . LEU A 1 123 ? -5.541 -6.052 8.327 1.00 88.62 123 LEU A CA 1
ATOM 1010 C C . LEU A 1 123 ? -5.827 -7.023 9.481 1.00 88.62 123 LEU A C 1
ATOM 1012 O O . LEU A 1 123 ? -6.968 -7.110 9.937 1.00 88.62 123 LEU A O 1
ATOM 1016 N N . LEU A 1 124 ? -4.802 -7.709 9.993 1.00 89.00 124 LEU A N 1
ATOM 1017 C CA . LEU A 1 124 ? -4.937 -8.662 11.098 1.00 89.00 124 LEU A CA 1
ATOM 1018 C C . LEU A 1 124 ? -5.433 -7.990 12.381 1.00 89.00 124 LEU A C 1
ATOM 1020 O O . LEU A 1 124 ? -6.326 -8.526 13.037 1.00 89.00 124 LEU A O 1
ATOM 1024 N N . ILE A 1 125 ? -4.927 -6.798 12.713 1.00 87.38 125 ILE A N 1
ATOM 1025 C CA . ILE A 1 125 ? -5.405 -6.012 13.862 1.00 87.38 125 ILE A CA 1
ATOM 1026 C C . ILE A 1 125 ? -6.891 -5.676 13.699 1.00 87.38 125 ILE A C 1
ATOM 1028 O O . ILE A 1 125 ? -7.668 -5.821 14.646 1.00 87.38 125 ILE A O 1
ATOM 1032 N N . ASN A 1 126 ? -7.309 -5.270 12.498 1.00 83.56 126 ASN A N 1
ATOM 1033 C CA . ASN A 1 126 ? -8.709 -4.963 12.218 1.00 83.56 126 ASN A CA 1
ATOM 1034 C C . ASN A 1 126 ? -9.612 -6.201 12.334 1.00 83.56 126 ASN A C 1
ATOM 1036 O O . ASN A 1 126 ? -10.671 -6.118 12.963 1.00 83.56 126 ASN A O 1
ATOM 1040 N N . ILE A 1 127 ? -9.193 -7.349 11.789 1.00 84.50 127 ILE A N 1
ATOM 1041 C CA . ILE A 1 127 ? -9.919 -8.625 11.908 1.00 84.50 127 ILE A CA 1
ATOM 1042 C C . ILE A 1 127 ? -10.019 -9.044 13.378 1.00 84.50 127 ILE A C 1
ATOM 1044 O O . ILE A 1 127 ? -11.109 -9.352 13.862 1.00 84.50 127 ILE A O 1
ATOM 1048 N N . TYR A 1 128 ? -8.910 -8.999 14.117 1.00 84.94 128 TYR A N 1
ATOM 1049 C CA . TYR A 1 128 ? -8.872 -9.341 15.537 1.00 84.94 128 TYR A CA 1
ATOM 1050 C C . TYR A 1 128 ? -9.817 -8.458 16.363 1.00 84.94 128 TYR A C 1
ATOM 1052 O O . TYR A 1 128 ? -10.616 -8.965 17.155 1.00 84.94 128 TYR A O 1
ATOM 1060 N N . SER A 1 129 ? -9.783 -7.140 16.146 1.00 81.62 129 SER A N 1
ATOM 1061 C CA . SER A 1 129 ? -10.653 -6.201 16.861 1.00 81.62 129 SER A CA 1
ATOM 1062 C C . SER A 1 129 ? -12.134 -6.433 16.535 1.00 81.62 129 SER A C 1
ATOM 1064 O O . SER A 1 129 ? -12.984 -6.370 17.430 1.00 81.62 129 SER A O 1
ATOM 1066 N N . TYR A 1 130 ? -12.450 -6.766 15.277 1.00 79.50 130 TYR A N 1
ATOM 1067 C CA . TYR A 1 130 ? -13.803 -7.128 14.850 1.00 79.50 130 TYR A CA 1
ATOM 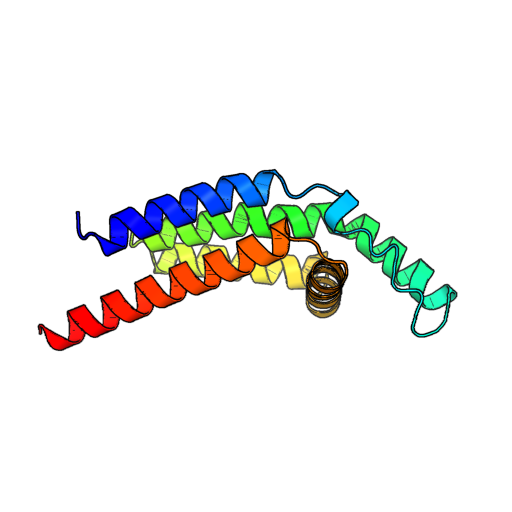1068 C C . TYR A 1 130 ? -14.299 -8.411 15.536 1.00 79.50 130 TYR A C 1
ATOM 1070 O O . TYR A 1 130 ? -15.360 -8.398 16.163 1.00 79.50 130 TYR A O 1
ATOM 1078 N N . LEU A 1 131 ? -13.503 -9.486 15.510 1.00 82.56 131 LEU A N 1
ATOM 1079 C CA . LEU A 1 131 ? -13.835 -10.764 16.153 1.00 82.56 131 LEU A CA 1
ATOM 1080 C C . LEU A 1 131 ? -14.010 -10.621 17.671 1.00 82.56 131 LEU A C 1
ATOM 1082 O O . LEU A 1 131 ? -14.958 -11.160 18.243 1.00 82.56 131 LEU A O 1
ATOM 1086 N N . ARG A 1 132 ? -13.136 -9.854 18.336 1.00 77.81 132 ARG A N 1
ATOM 1087 C CA . ARG A 1 132 ? -13.248 -9.576 19.776 1.00 77.81 132 ARG A CA 1
ATOM 1088 C C . ARG A 1 132 ? -14.523 -8.804 20.105 1.00 77.81 132 ARG A C 1
ATOM 1090 O O . ARG A 1 132 ? -15.181 -9.114 21.092 1.00 77.81 132 ARG A O 1
ATOM 1097 N N . SER A 1 133 ? -14.882 -7.813 19.287 1.00 67.75 133 SER A N 1
ATOM 1098 C CA . SER A 1 133 ? -16.116 -7.045 19.475 1.00 67.75 133 SER A CA 1
ATOM 1099 C C . SER A 1 133 ? -17.372 -7.892 19.273 1.00 67.75 133 SER A C 1
ATOM 1101 O O . SER A 1 133 ? -18.370 -7.622 19.930 1.00 67.75 133 SER A O 1
ATOM 1103 N N . SER A 1 134 ? -17.330 -8.888 18.385 1.00 60.09 134 SER A N 1
ATOM 1104 C CA . SER A 1 134 ? -18.446 -9.810 18.151 1.00 60.09 134 SER A CA 1
ATOM 1105 C C . SER A 1 134 ? -18.636 -10.824 19.280 1.00 60.09 134 SER A C 1
ATOM 1107 O O . SER A 1 134 ? -19.751 -11.280 19.473 1.00 60.09 134 SER A O 1
ATOM 1109 N N . LYS A 1 135 ? -17.575 -11.188 20.014 1.00 57.91 135 LYS A N 1
ATOM 1110 C CA . LYS A 1 135 ? -17.649 -12.103 21.171 1.00 57.91 135 LYS A CA 1
ATOM 1111 C C . LYS A 1 135 ? -18.160 -11.446 22.459 1.00 57.91 135 LYS A C 1
ATOM 1113 O O . LYS A 1 135 ? -18.452 -12.146 23.419 1.00 57.91 135 LYS A O 1
ATOM 1118 N N . LEU A 1 136 ? -18.194 -10.116 22.506 1.00 54.09 136 LEU A N 1
ATOM 1119 C CA . LEU A 1 136 ? -18.617 -9.318 23.667 1.00 54.09 136 LEU A CA 1
ATOM 1120 C C . LEU A 1 136 ? -20.067 -8.816 23.548 1.00 54.09 136 LEU A C 1
ATOM 1122 O O . LEU A 1 136 ? -20.490 -8.000 24.365 1.00 54.09 136 LEU A O 1
ATOM 1126 N N . ARG A 1 137 ? -20.788 -9.242 22.511 1.00 43.59 137 ARG A N 1
ATOM 1127 C CA . ARG A 1 137 ? -22.155 -8.837 22.189 1.00 43.59 137 ARG A CA 1
ATOM 1128 C C . ARG A 1 137 ? -23.052 -10.062 22.189 1.00 43.59 137 ARG A C 1
ATOM 1130 O O . ARG A 1 137 ? -24.223 -9.888 22.576 1.00 43.59 137 ARG A O 1
#

Foldseek 3Di:
DPPLLVVLVVLLVLLLVLLVVPDLVLLQLPPPVPDDDVVVVVVLNVLSSVCSVLLSVLSNQLSVLSVCVSVVVPVVSVVSNVVSVVCCCPRRNPVSSVVSLVSSVVVVVVSSVSSVVSVVVSVVSVVVVVVVVVVVD

Radius of gyration: 17.29 Å; chains: 1; bounding box: 41×25×50 Å

Sequence (137 aa):
MKFDKFVGYIIFLLLCILSFFLLKQNFYIADYIVYGDMYKLSELQGEIEGSEIVIKLFFILNNISILLFLLNRKILGTIVFALLVYFICHLVELDLFFIVVFSTIKAGNYGLIIIFVLYALLLLINIYSYLRSSKLR

pLDDT: mean 78.84, std 13.34, range [43.59, 93.88]

=== Feature glossary ===
Feature key, reading from the visual/contextual features back to the raw sequence:

Rendered structure images. Six rendered views show the 3D structure from the faces of a cube — i.e. along ±x, ±y, ±z. Rendering representation is drawn randomly per protein from cartoon (secondary-structure ribbons), sticks (backbone bonds), or molecular surface; coloring is either N→C rainbow (blue at the N-terminus through red at the C-terminus) or one color per chain.

Contact-map, Ramachandran, and PAE plots. The contact map is a binary N×N matrix image: pixel (i, j) is dark where Cα_i and Cα_j are within 8 Å and |i−j|>4. Because the |i−j|>4 filter removes local helical contacts, off-diagonal stripes parallel to the main diagonal indicate parallel β-sheets; stripes perpendicular to it indicate antiparallel β-sheets. The Ramachandran plot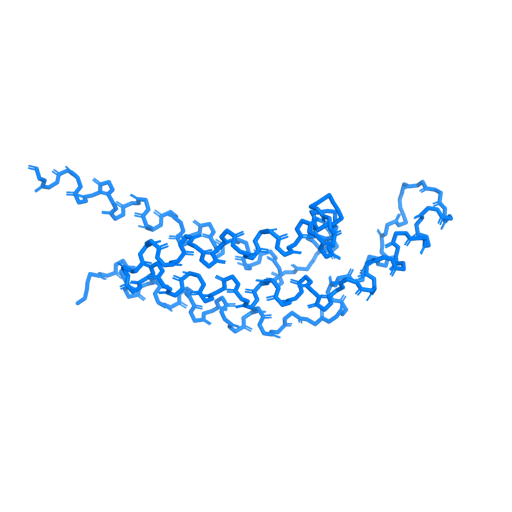 scatters every residue's (φ, ψ) pair against the sterically allowed regions. The PAE heatmap renders the predicted-aligned-error matrix.

InterPro / GO / CATH / organism. Database cross-references. InterPro integrates a dozen domain/family signature databases into unified entries with residue-range hits. GO terms attach function/process/location labels with evidence codes. CATH codes position the fold in a four-level structural taxonomy. Organism is the NCBI-taxonomy species name.

Nearest PDB structures. The Foldseek neighbor list gives the closest experimentally determined structures in the PDB, ranked by structural alignment. TM-score near 1 means near-identical fold; near 0.3 means only rough topology match. This is how one finds what a novel AlphaFold prediction most resembles in the solved-structure universe.

Predicted aligned error. PAE(i, j) answers: if I align the predicted and true structures on residue i, how far off (in Å) do I expect residue j to be? A block-diagonal PAE matrix with low values on the blocks and high values off-diagonal is the signature of a multi-domain protein with confidently predicted domains but uncertain inter-domain orientation.

Solvent-accessible surface area. Accessible surface area quantifies burial. A residue with SASA near zero is packed into the hydrophobic core; one with SASA >100 Å² sits on the surface. Computed here via the Shrake–Rupley numerical algorithm with a 1.4 Å probe.

B-factor. B-factor (Debye–Waller factor) reflects atomic displacement in the crystal lattice. It is an experimental observable (units Å²), not a prediction; low values mean the atom is pinned down, high values mean it moves or is heterogeneous across the crystal.

pLDDT. For AlphaFold models, the B-factor field carries pLDDT — the model's own estimate of local accuracy on a 0–100 scale. Regions with pLDDT<50 should be treated as essentially unmodeled; they often correspond to intrinsically disordered segments.

Backbone torsions (φ/ψ). φ (phi) and ψ (psi) are the two rotatable backbone dihedrals per residue: φ is the C(i-1)–N–Cα–C torsion, ψ is the N–Cα–C–N(i+1) torsion, both in degrees on (−180°, 180°]. α-helical residues cluster near (−60°, −45°); β-strand residues near (−120°, +130°). A Ramachandran plot is simply a scatter of (φ, ψ) for every residue.

Radius of gyration, Cα contacts, bounding box. Radius of gyration (Rg) is the root-mean-square distance of Cα atoms from their centroid — a single number for overall size and compactness. A globular domain of N residues has Rg ≈ 2.2·N^0.38 Å; an extended or disordered chain has a much larger Rg. The Cα contact count is the number of residue pairs whose Cα atoms are within 8 Å and ar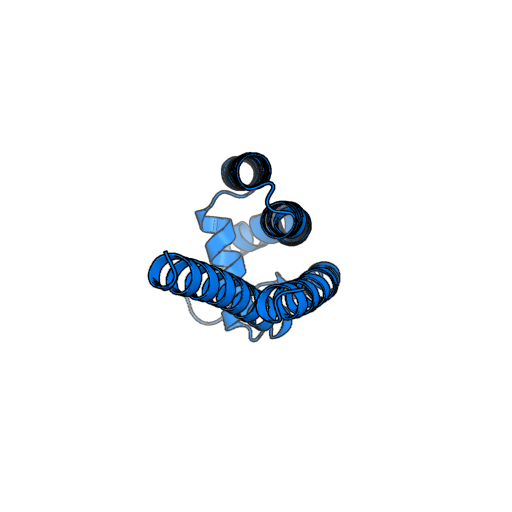e more than four positions apart in sequence — a standard proxy for tertiary packing density. The bounding box is the smallest axis-aligned box enclosing all Cα atoms.

Secondary structure (3-state, P-SEA). Three-state secondary structure (P-SEA) collapses the eight DSSP classes into helix (a), strand (b), and coil (c). P-SEA assigns these from Cα geometry alone — distances and angles — without requiring backbone oxygens, so it works on any Cα trace.

Secondary structure (8-state, DSSP). DSSP 8-state secondary structure assigns each residue one of H (α-helix), G (3₁₀-helix), I (π-helix), E (extended β-strand), B (isolated β-bridge), T (hydrogen-bonded turn), S (bend), or '-' (coil). The assignment is computed from backbone hydrogen-bond geometry via the Kabsch–Sander algorithm.

Foldseek 3Di. A 3Di character summarizes, for each residue, the relative orientation of the Cα frame of its nearest spatial neighbor. Because it encodes fold topology rather than chemistry, 3Di alignments detect remote structural similarity that sequence alignment misses.

mmCIF coordinates. The mmCIF block holds the 3D Cartesian coordinates of each backbone atom (N, Cα, C, O) in ångströms. mmCIF is the PDB's canonical archive format — a tagged-loop text representation of the atomic model.

Sequence. Sequence gives the chain of amino acids in standard one-letter code (A=alanine, C=cysteine, …, Y=tyrosine), read N→C. It is the only feature that is directly encoded by the gene; all structural features are derived from the folded form of this sequence.